Protein AF-A0A9W6L404-F1 (afdb_monomer)

pLDDT: mean 82.06, std 10.69, range [46.53, 94.5]

Radius of gyration: 16.43 Å; Cα contacts (8 Å, |Δi|>4): 70; chains: 1; bounding box: 45×48×27 Å

Sequence (70 aa):
MDGTPVTARTLHSCTACACPRTAADVRGLAWSSHHVDGVVGWLCGPCTRAHLFEIETGQPVRPASLPRSA

Organism: NCBI:txid29401

Solvent-accessible surface area (backbone atoms only — not comparable to full-atom values): 4580 Å² total; per-residue 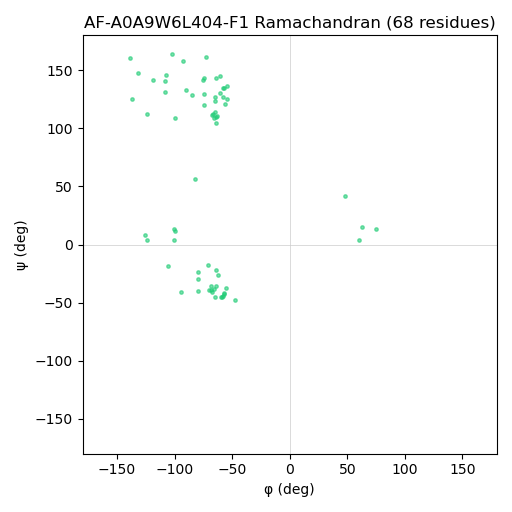(Å²): 133,86,82,73,80,77,76,57,48,68,58,62,37,18,76,86,76,60,49,73,67,49,80,68,51,60,75,76,35,61,90,64,46,47,80,56,98,57,31,35,42,38,49,46,74,71,53,42,64,74,43,39,65,34,73,76,66,76,42,79,85,70,79,80,79,72,81,77,85,128

Secondary structure (DSSP, 8-state):
-------PEEPSB-TTT-PBPPHHHHHHSGGG-EEETTEEE---HHHHHHTHHHHHHS---PPP------

Mean predicted aligned error: 8.52 Å

Structure (mmCIF, N/CA/C/O backbone):
data_AF-A0A9W6L404-F1
#
_entry.id   AF-A0A9W6L404-F1
#
loop_
_atom_site.group_PDB
_atom_site.id
_atom_site.type_symbol
_atom_site.label_atom_id
_atom_site.label_alt_id
_atom_site.label_comp_id
_atom_site.label_asym_id
_atom_site.label_entity_id
_atom_site.label_seq_id
_atom_site.pdbx_PDB_ins_code
_atom_site.Cartn_x
_atom_site.Cartn_y
_atom_site.Cartn_z
_atom_site.occupancy
_atom_site.B_iso_or_equiv
_atom_site.auth_seq_id
_atom_site.auth_comp_id
_atom_site.auth_asym_id
_atom_site.auth_atom_id
_atom_site.pdbx_PDB_model_num
ATOM 1 N N . MET A 1 1 ? 8.595 -29.615 11.146 1.00 46.53 1 MET A N 1
ATOM 2 C CA . MET A 1 1 ? 7.897 -28.431 10.608 1.00 46.53 1 MET A CA 1
ATOM 3 C C . MET A 1 1 ? 8.891 -27.737 9.697 1.00 46.53 1 MET A C 1
ATOM 5 O O . MET A 1 1 ? 9.726 -26.990 10.188 1.00 46.53 1 MET A O 1
ATOM 9 N N . ASP A 1 2 ? 8.901 -28.113 8.419 1.00 51.47 2 ASP A N 1
ATOM 10 C CA . ASP A 1 2 ? 9.842 -27.590 7.425 1.00 51.47 2 ASP A CA 1
ATOM 11 C C . ASP A 1 2 ? 9.565 -26.109 7.154 1.00 51.47 2 ASP A C 1
ATOM 13 O O . ASP A 1 2 ? 8.524 -25.736 6.620 1.00 51.47 2 ASP A O 1
ATOM 17 N N . GLY A 1 3 ? 10.499 -25.255 7.572 1.00 58.00 3 GLY A N 1
ATOM 18 C CA . GLY A 1 3 ? 10.465 -23.807 7.384 1.00 58.00 3 GLY A CA 1
ATOM 19 C C . GLY A 1 3 ? 10.957 -23.390 6.001 1.00 58.00 3 GLY A C 1
ATOM 20 O O . GLY A 1 3 ? 11.908 -22.616 5.900 1.00 58.00 3 GLY A O 1
ATOM 21 N N . THR A 1 4 ? 10.357 -23.908 4.927 1.00 60.91 4 THR A N 1
ATOM 22 C CA . THR A 1 4 ? 10.650 -23.403 3.580 1.00 60.91 4 THR A CA 1
ATOM 23 C C . THR A 1 4 ? 10.168 -21.950 3.490 1.00 60.91 4 THR A C 1
ATOM 25 O O . THR A 1 4 ? 8.988 -21.696 3.742 1.00 60.91 4 THR A O 1
ATOM 28 N N . PRO A 1 5 ? 11.030 -20.974 3.150 1.00 60.00 5 PRO A N 1
ATOM 29 C CA . PRO A 1 5 ? 10.593 -19.595 3.004 1.00 60.00 5 PRO A CA 1
ATOM 30 C C . PRO A 1 5 ? 9.634 -19.510 1.816 1.00 60.00 5 PRO A C 1
ATOM 32 O O . PRO A 1 5 ? 10.042 -19.631 0.659 1.00 60.00 5 PRO A O 1
ATOM 35 N N . VAL A 1 6 ? 8.347 -19.298 2.093 1.00 63.19 6 VAL A N 1
ATOM 36 C CA . VAL A 1 6 ? 7.390 -18.910 1.057 1.00 63.19 6 VAL A CA 1
ATOM 37 C C . VAL A 1 6 ? 7.828 -17.545 0.543 1.00 63.19 6 VAL A C 1
ATOM 39 O O . VAL A 1 6 ? 7.736 -16.532 1.234 1.00 63.19 6 VAL A O 1
ATOM 42 N N . THR A 1 7 ? 8.421 -17.520 -0.649 1.00 69.50 7 THR A N 1
ATOM 43 C CA . THR A 1 7 ? 8.830 -16.257 -1.261 1.00 69.50 7 THR A CA 1
ATOM 44 C C . THR A 1 7 ? 7.555 -15.491 -1.572 1.00 69.50 7 THR A C 1
ATOM 46 O O . THR A 1 7 ? 6.753 -15.937 -2.393 1.00 69.50 7 THR A O 1
ATOM 49 N N . ALA A 1 8 ? 7.333 -14.377 -0.877 1.00 73.75 8 ALA A N 1
ATOM 50 C CA . ALA A 1 8 ? 6.096 -13.639 -1.033 1.00 73.75 8 ALA A CA 1
ATOM 51 C C . ALA A 1 8 ? 5.992 -13.081 -2.463 1.00 73.75 8 ALA A C 1
ATOM 53 O O . ALA A 1 8 ? 6.901 -12.408 -2.961 1.00 73.75 8 ALA A O 1
ATOM 54 N N . ARG A 1 9 ? 4.880 -13.362 -3.145 1.00 86.12 9 ARG A N 1
ATOM 55 C CA . ARG A 1 9 ? 4.624 -12.860 -4.495 1.00 86.12 9 ARG A CA 1
ATOM 56 C C . ARG A 1 9 ? 4.262 -11.384 -4.407 1.00 86.12 9 ARG A C 1
ATOM 58 O O . ARG A 1 9 ? 3.261 -11.025 -3.802 1.00 86.12 9 ARG A O 1
ATOM 65 N N . THR A 1 10 ? 5.036 -10.517 -5.047 1.00 85.25 10 THR A N 1
ATOM 66 C CA . THR A 1 10 ? 4.739 -9.079 -5.069 1.00 85.25 10 THR A CA 1
ATOM 67 C C . THR A 1 10 ? 3.863 -8.723 -6.266 1.00 85.25 10 THR A C 1
ATOM 69 O O . THR A 1 10 ? 4.145 -9.133 -7.391 1.00 85.25 10 THR A O 1
ATOM 72 N N . LEU A 1 11 ? 2.808 -7.939 -6.047 1.00 88.44 11 LEU A N 1
ATOM 73 C CA . LEU A 1 11 ? 2.000 -7.385 -7.131 1.00 88.44 11 LEU A CA 1
ATOM 74 C C . LEU A 1 11 ? 2.743 -6.229 -7.819 1.00 88.44 11 LEU A C 1
ATOM 76 O O . LEU A 1 11 ? 3.385 -5.401 -7.171 1.00 88.44 11 LEU A O 1
ATOM 80 N N . HIS A 1 12 ? 2.624 -6.148 -9.146 1.00 89.00 12 HIS A N 1
ATOM 81 C CA . HIS A 1 12 ? 3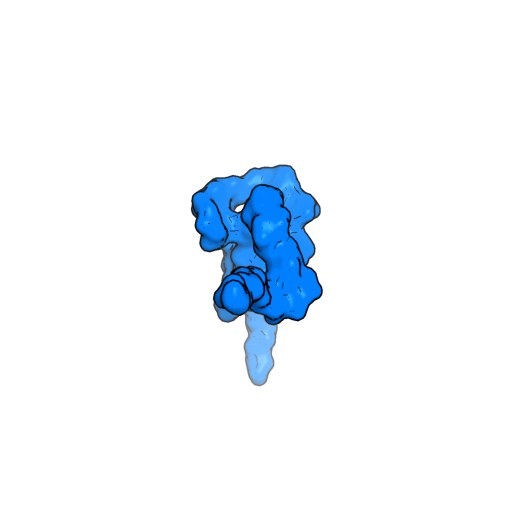.271 -5.114 -9.969 1.00 89.00 12 HIS A CA 1
ATOM 82 C C . HIS A 1 12 ? 2.329 -3.966 -10.368 1.00 89.00 12 HIS A C 1
ATOM 84 O O . HIS A 1 12 ? 2.748 -3.047 -11.066 1.00 89.00 12 HIS A O 1
ATOM 90 N N . SER A 1 13 ? 1.085 -3.987 -9.880 1.00 91.19 13 SER A N 1
ATOM 91 C CA . SER A 1 13 ? 0.055 -2.971 -10.139 1.00 91.19 13 SER A CA 1
ATOM 92 C C . SER A 1 13 ? -0.621 -2.531 -8.840 1.00 91.19 13 SER A C 1
ATOM 94 O O . SER A 1 13 ? -0.739 -3.335 -7.913 1.00 91.19 13 SER A O 1
ATOM 96 N N . CYS A 1 14 ? -1.038 -1.264 -8.770 1.00 91.00 14 CYS A N 1
ATOM 97 C CA . CYS A 1 14 ? -1.683 -0.692 -7.595 1.00 91.00 14 CYS A CA 1
ATOM 98 C C . CYS A 1 14 ? -2.969 -1.464 -7.316 1.00 91.00 14 CYS A C 1
ATOM 100 O O . CYS A 1 14 ? -3.791 -1.651 -8.210 1.00 91.00 14 CYS A O 1
ATOM 102 N N . THR A 1 15 ? -3.164 -1.883 -6.074 1.00 91.25 15 THR A N 1
ATOM 103 C CA . THR A 1 15 ? -4.324 -2.704 -5.696 1.00 91.25 15 THR A CA 1
ATOM 104 C C . THR A 1 15 ? -5.649 -1.939 -5.696 1.00 91.25 15 THR A C 1
ATOM 106 O O . THR A 1 15 ? -6.697 -2.564 -5.789 1.00 91.25 15 THR A O 1
ATOM 109 N N . ALA A 1 16 ? -5.611 -0.602 -5.675 1.00 91.31 16 ALA A N 1
ATOM 110 C CA . ALA A 1 16 ? -6.804 0.242 -5.749 1.00 91.31 16 ALA A CA 1
ATOM 111 C C . ALA A 1 16 ? -7.144 0.711 -7.176 1.00 91.31 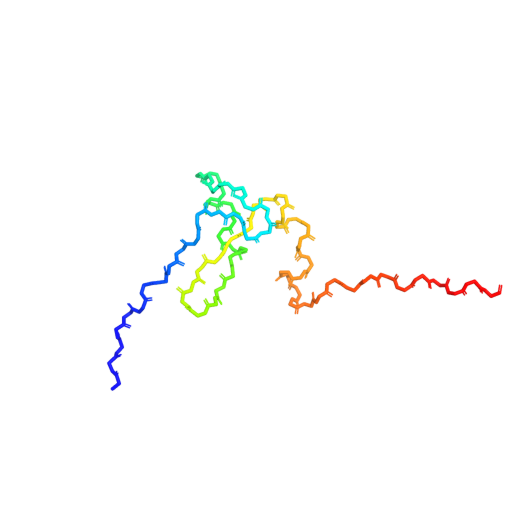16 ALA A C 1
ATOM 113 O O . ALA A 1 16 ? -8.311 0.748 -7.547 1.00 91.31 16 ALA A O 1
ATOM 114 N N . CYS A 1 17 ? -6.145 1.084 -7.985 1.00 93.75 17 CYS A N 1
ATOM 115 C CA . CYS A 1 17 ? -6.377 1.712 -9.296 1.00 93.75 17 CYS A CA 1
ATOM 116 C C . CYS A 1 17 ? -5.729 0.987 -10.484 1.00 93.75 17 CYS A C 1
ATOM 118 O O . CYS A 1 17 ? -5.768 1.498 -11.600 1.00 93.75 17 CYS A O 1
ATOM 120 N N . ALA A 1 18 ? -5.093 -0.167 -10.256 1.00 94.50 18 ALA A N 1
ATOM 121 C CA . ALA A 1 18 ? -4.386 -0.981 -11.252 1.00 94.50 18 ALA A CA 1
ATOM 122 C C . ALA A 1 18 ? -3.211 -0.301 -11.988 1.00 94.50 18 ALA A C 1
ATOM 124 O O . ALA A 1 18 ? -2.584 -0.929 -12.844 1.00 94.50 18 ALA A O 1
ATOM 125 N N . CYS A 1 19 ? -2.852 0.939 -11.633 1.00 91.12 19 CYS A N 1
ATOM 126 C CA . CYS A 1 19 ? -1.720 1.647 -12.231 1.00 91.12 19 CYS A CA 1
ATOM 127 C C . CYS A 1 19 ? -0.411 0.841 -12.068 1.00 91.12 19 CYS A C 1
ATOM 129 O O . CYS A 1 19 ? -0.163 0.335 -10.966 1.00 91.12 19 CYS A O 1
ATOM 131 N N . PRO A 1 20 ? 0.423 0.698 -13.118 1.00 91.00 20 PRO A N 1
ATOM 132 C CA . PRO A 1 20 ? 1.690 -0.027 -13.036 1.00 91.00 20 PRO A CA 1
ATOM 133 C C . PRO A 1 20 ? 2.659 0.573 -12.015 1.00 91.00 20 PRO A C 1
ATOM 135 O O . PRO A 1 20 ? 2.746 1.790 -11.856 1.00 91.00 20 PRO A O 1
ATOM 138 N N . ARG A 1 21 ? 3.428 -0.289 -11.345 1.00 86.62 21 ARG A N 1
ATOM 139 C CA . ARG A 1 21 ? 4.435 0.119 -10.359 1.00 86.62 21 ARG A CA 1
ATOM 140 C C . ARG A 1 21 ? 5.655 0.707 -11.050 1.00 86.62 21 ARG A C 1
ATOM 142 O O . ARG A 1 21 ? 6.238 0.063 -11.920 1.00 86.62 21 ARG A O 1
ATOM 149 N N . THR A 1 22 ? 6.097 1.881 -10.613 1.00 86.12 22 THR A N 1
ATOM 150 C CA . THR A 1 22 ? 7.329 2.511 -11.106 1.00 86.12 22 THR A CA 1
ATOM 151 C C . THR A 1 22 ? 8.487 2.340 -10.120 1.00 86.12 22 THR A C 1
ATOM 153 O O . THR A 1 22 ? 8.297 2.046 -8.938 1.00 86.12 22 THR A O 1
ATOM 156 N N . ALA A 1 23 ? 9.721 2.573 -10.577 1.00 83.94 23 ALA A N 1
ATOM 157 C CA . ALA A 1 23 ? 10.897 2.565 -9.701 1.00 83.94 23 ALA A CA 1
ATOM 158 C C . ALA A 1 23 ? 10.846 3.655 -8.609 1.00 83.94 23 ALA A C 1
ATOM 160 O O . ALA A 1 23 ? 11.441 3.486 -7.543 1.00 83.94 23 ALA A O 1
ATOM 161 N N . ALA A 1 24 ? 10.130 4.759 -8.852 1.00 79.94 24 ALA A N 1
ATOM 162 C CA . ALA A 1 24 ? 9.908 5.798 -7.849 1.00 79.94 24 ALA A CA 1
ATOM 163 C C . ALA A 1 24 ? 9.012 5.288 -6.705 1.00 79.94 24 ALA A C 1
ATOM 165 O O . ALA A 1 24 ? 9.330 5.504 -5.534 1.00 79.94 24 ALA A O 1
ATOM 166 N N . ASP A 1 25 ? 7.965 4.522 -7.031 1.00 78.12 25 ASP A N 1
ATOM 167 C CA . ASP A 1 25 ? 7.051 3.923 -6.049 1.00 78.12 25 ASP A CA 1
ATOM 168 C C . ASP A 1 25 ? 7.756 2.901 -5.146 1.00 78.12 25 ASP A C 1
ATOM 170 O O . ASP A 1 25 ? 7.458 2.802 -3.957 1.00 78.12 25 ASP A O 1
ATOM 174 N N . VAL A 1 26 ? 8.721 2.140 -5.684 1.00 75.62 26 VAL A N 1
ATOM 175 C CA . VAL A 1 26 ? 9.444 1.095 -4.933 1.00 75.62 26 VAL A CA 1
ATOM 176 C C . VAL A 1 26 ? 10.146 1.661 -3.699 1.00 75.62 26 VAL A C 1
ATOM 178 O O . VAL A 1 26 ? 10.048 1.067 -2.628 1.00 75.62 26 VAL A O 1
ATOM 181 N N . ARG A 1 27 ? 10.826 2.805 -3.833 1.00 72.56 27 ARG A N 1
ATOM 182 C CA . ARG A 1 27 ? 11.548 3.428 -2.714 1.00 72.56 27 ARG A CA 1
ATOM 183 C C . ARG A 1 27 ? 10.621 4.196 -1.779 1.00 72.56 27 ARG A C 1
ATOM 185 O O . ARG A 1 27 ? 10.810 4.142 -0.570 1.00 72.56 27 ARG A O 1
ATOM 192 N N . GLY A 1 28 ? 9.638 4.907 -2.331 1.00 72.88 28 GLY A N 1
ATOM 193 C CA . GLY A 1 28 ? 8.794 5.815 -1.553 1.00 72.88 28 GLY A CA 1
ATOM 194 C C . GLY A 1 28 ? 7.673 5.141 -0.760 1.00 72.88 28 GLY A C 1
ATOM 195 O O . GLY A 1 28 ? 7.202 5.721 0.214 1.00 72.88 28 GLY A O 1
ATOM 196 N N . LEU A 1 29 ? 7.231 3.942 -1.164 1.00 73.62 29 LEU A N 1
ATOM 197 C CA . LEU A 1 29 ? 5.958 3.365 -0.702 1.00 73.62 29 LEU A CA 1
ATOM 198 C C . LEU A 1 29 ? 6.087 1.965 -0.089 1.00 73.62 29 LEU A C 1
ATOM 200 O O . LEU A 1 29 ? 5.069 1.342 0.215 1.00 73.62 29 LEU A O 1
ATOM 204 N N . ALA A 1 30 ? 7.311 1.469 0.136 1.00 74.44 30 ALA A N 1
ATOM 205 C CA . ALA A 1 30 ? 7.540 0.163 0.765 1.00 74.44 30 ALA A CA 1
ATOM 206 C C . ALA A 1 30 ? 6.846 0.032 2.137 1.00 74.44 30 ALA A C 1
ATOM 208 O O . ALA A 1 30 ? 6.271 -1.014 2.438 1.00 74.44 30 ALA A O 1
ATOM 209 N N . TRP A 1 31 ? 6.831 1.117 2.919 1.00 81.19 31 TRP A N 1
ATOM 210 C CA . TRP A 1 31 ? 6.178 1.196 4.231 1.00 81.19 31 TRP A CA 1
ATOM 211 C C . TRP A 1 31 ? 4.649 1.031 4.176 1.00 81.19 31 TRP A C 1
ATOM 213 O O . TRP A 1 31 ? 4.050 0.649 5.171 1.00 81.19 31 TRP A O 1
ATOM 223 N N . SER A 1 32 ? 4.023 1.289 3.022 1.00 79.81 32 SER A N 1
ATOM 224 C CA . SER A 1 32 ? 2.564 1.230 2.822 1.00 79.81 32 SER A CA 1
ATOM 225 C C . SER A 1 32 ? 2.085 -0.061 2.138 1.00 79.81 32 SER A C 1
ATOM 227 O O . SER A 1 32 ? 0.964 -0.130 1.635 1.00 79.81 32 SER A O 1
ATOM 229 N N . SER A 1 33 ? 2.949 -1.079 2.057 1.00 86.12 33 SER A N 1
ATOM 230 C CA . SER A 1 33 ? 2.588 -2.379 1.482 1.00 86.12 33 SER A CA 1
ATOM 231 C C . SER A 1 33 ? 1.707 -3.192 2.434 1.00 86.12 33 SER A C 1
ATOM 233 O O . SER A 1 33 ? 1.919 -3.176 3.643 1.00 86.12 33 SER A O 1
ATOM 235 N N . HIS A 1 34 ? 0.737 -3.933 1.891 1.00 85.75 34 HIS A N 1
ATOM 236 C CA . HIS A 1 34 ? -0.064 -4.886 2.666 1.00 85.75 34 HIS A CA 1
ATOM 237 C C . HIS A 1 34 ? 0.334 -6.320 2.322 1.00 85.75 34 HIS A C 1
ATOM 239 O O . HIS A 1 34 ? 0.715 -6.617 1.189 1.00 85.75 34 HIS A O 1
ATOM 245 N N . HIS A 1 35 ? 0.276 -7.199 3.318 1.00 88.88 35 HIS A N 1
ATOM 246 C CA . HIS A 1 35 ? 0.777 -8.568 3.235 1.00 88.88 3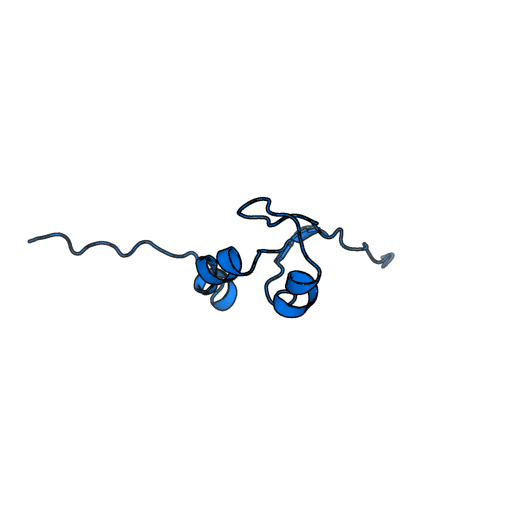5 HIS A CA 1
ATOM 247 C C . HIS A 1 35 ? -0.374 -9.506 3.590 1.00 88.88 35 HIS A C 1
ATOM 249 O O . HIS A 1 35 ? -0.843 -9.492 4.725 1.00 88.88 35 HIS A O 1
ATOM 255 N N . VAL A 1 36 ? -0.856 -10.280 2.618 1.00 83.88 36 VAL A N 1
ATOM 256 C CA . VAL A 1 36 ? -1.979 -11.217 2.796 1.00 83.88 36 VAL A CA 1
ATOM 257 C C . VAL A 1 36 ? -1.638 -12.523 2.091 1.00 83.88 36 VAL A C 1
ATOM 259 O O . VAL A 1 36 ? -1.288 -12.497 0.916 1.00 83.88 36 VAL A O 1
ATOM 262 N N . ASP A 1 37 ? -1.700 -13.649 2.804 1.00 87.31 37 ASP A N 1
ATOM 263 C CA . ASP A 1 37 ? -1.513 -15.007 2.263 1.00 87.31 37 ASP A CA 1
ATOM 264 C C . ASP A 1 37 ? -0.275 -15.177 1.359 1.00 87.31 37 ASP A C 1
ATOM 266 O O . ASP A 1 37 ? -0.314 -15.803 0.300 1.00 87.31 37 ASP A O 1
ATOM 270 N N . GLY A 1 38 ? 0.853 -14.581 1.759 1.00 85.94 38 GLY A N 1
ATOM 271 C CA . GLY A 1 38 ? 2.100 -14.639 0.989 1.00 85.94 38 GLY A CA 1
ATOM 272 C C . GLY A 1 38 ? 2.111 -13.755 -0.263 1.00 85.94 38 GLY A C 1
ATOM 273 O O . GLY A 1 38 ? 3.002 -13.892 -1.100 1.00 85.94 38 GLY A O 1
ATOM 274 N N . VAL A 1 39 ? 1.160 -12.833 -0.406 1.00 88.44 39 VAL A N 1
ATOM 275 C CA . VAL A 1 39 ? 1.133 -11.803 -1.446 1.00 88.44 39 VAL A CA 1
ATOM 276 C C . VAL A 1 39 ? 1.438 -10.442 -0.830 1.00 88.44 39 VAL A C 1
ATOM 278 O O . VAL A 1 39 ? 0.831 -10.043 0.163 1.00 88.44 39 VAL A O 1
ATOM 281 N N . VAL A 1 40 ? 2.365 -9.711 -1.448 1.00 89.38 40 VAL A N 1
ATOM 282 C CA . VAL A 1 40 ? 2.669 -8.317 -1.107 1.00 89.38 40 VAL A CA 1
ATOM 283 C C . VAL A 1 40 ? 1.971 -7.406 -2.108 1.00 89.38 40 VAL A C 1
ATOM 285 O O . VAL A 1 40 ? 2.357 -7.324 -3.279 1.00 89.38 40 VAL A O 1
ATOM 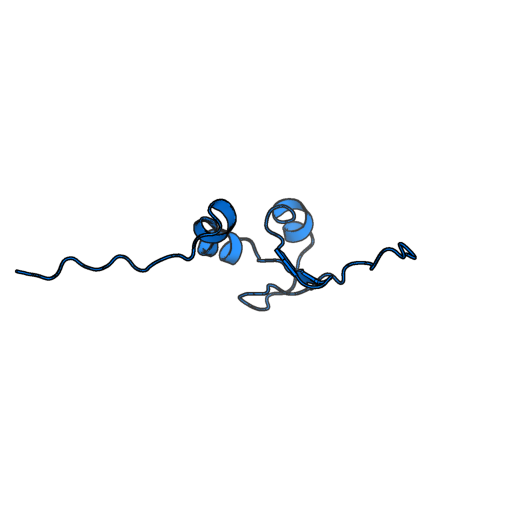288 N N . GLY A 1 41 ? 0.937 -6.713 -1.645 1.00 89.56 41 GLY A N 1
ATOM 289 C CA . GLY A 1 41 ? 0.242 -5.671 -2.387 1.00 89.56 41 GLY A CA 1
ATOM 290 C C . GLY A 1 41 ? 0.815 -4.285 -2.108 1.00 89.56 41 GLY A C 1
ATOM 291 O O . GLY A 1 41 ? 1.459 -4.040 -1.088 1.00 89.56 41 GLY A O 1
ATOM 292 N N . TRP A 1 42 ? 0.585 -3.357 -3.034 1.00 88.69 42 TRP A N 1
ATOM 293 C CA . TRP A 1 42 ? 1.012 -1.964 -2.898 1.00 88.69 42 TRP A CA 1
ATOM 294 C C . TRP A 1 42 ? -0.077 -1.002 -3.382 1.00 88.69 42 TRP A C 1
ATOM 296 O O . TRP A 1 42 ? -0.978 -1.378 -4.144 1.00 88.69 42 TRP A O 1
ATOM 306 N N . LEU A 1 43 ? 0.032 0.247 -2.934 1.00 89.88 43 LEU A N 1
ATOM 307 C CA . LEU A 1 43 ? -0.756 1.391 -3.383 1.00 89.88 43 LEU A CA 1
ATOM 308 C C . LEU A 1 43 ? 0.189 2.438 -3.975 1.00 89.88 43 LEU A C 1
ATOM 310 O O . LEU A 1 43 ? 1.293 2.620 -3.469 1.00 89.88 43 LEU A O 1
ATOM 314 N N . CYS A 1 44 ? -0.222 3.107 -5.053 1.00 90.19 44 CYS A N 1
ATOM 315 C CA . CYS A 1 44 ? 0.525 4.243 -5.599 1.00 90.19 44 CYS A CA 1
ATOM 316 C C . CYS A 1 44 ? 0.390 5.472 -4.699 1.00 90.19 44 CYS A C 1
ATOM 318 O O . CYS A 1 44 ? -0.558 5.559 -3.925 1.00 90.19 44 CYS A O 1
ATOM 320 N N . GLY A 1 45 ? 1.287 6.454 -4.840 1.00 88.56 45 GLY A N 1
ATOM 321 C CA . GLY A 1 45 ? 1.309 7.647 -3.981 1.00 88.56 45 GLY A CA 1
ATOM 322 C C . GLY A 1 45 ? -0.061 8.325 -3.785 1.00 88.56 45 GLY A C 1
ATOM 323 O O . GLY A 1 45 ? -0.441 8.576 -2.640 1.00 88.56 45 GLY A O 1
ATOM 324 N N . PRO A 1 46 ? -0.850 8.569 -4.853 1.00 90.94 46 PRO A N 1
ATOM 325 C CA . PRO A 1 46 ? -2.209 9.098 -4.727 1.00 90.94 46 PRO A CA 1
ATOM 326 C C . PRO A 1 46 ? -3.150 8.209 -3.901 1.00 90.94 46 PRO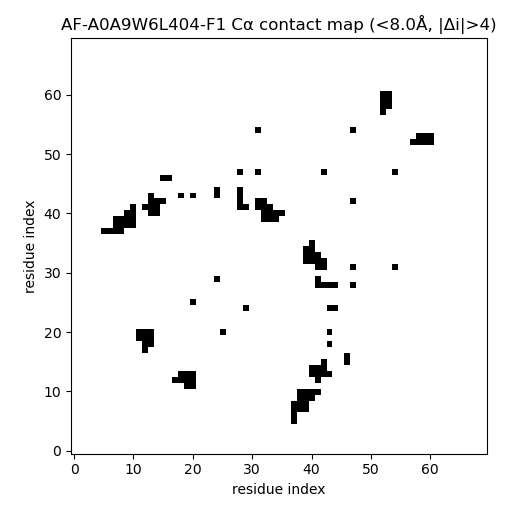 A C 1
ATOM 328 O O . PRO A 1 46 ? -3.855 8.713 -3.029 1.00 90.94 46 PRO A O 1
ATOM 331 N N . CYS A 1 47 ? -3.144 6.894 -4.134 1.00 91.56 47 CYS A N 1
ATOM 332 C CA . CYS A 1 47 ? -3.979 5.953 -3.388 1.00 91.56 47 CYS A CA 1
ATOM 333 C C . CYS A 1 47 ? -3.506 5.798 -1.936 1.00 91.56 47 CYS A C 1
ATOM 335 O O . CYS A 1 47 ? -4.337 5.791 -1.038 1.00 91.56 47 CYS A O 1
ATOM 337 N N . THR A 1 48 ? -2.196 5.765 -1.674 1.00 91.00 48 THR A N 1
ATOM 338 C CA . THR A 1 48 ? -1.648 5.788 -0.309 1.00 91.00 48 THR A CA 1
ATOM 339 C C . THR A 1 48 ? -2.130 7.025 0.442 1.00 91.00 48 THR A C 1
ATOM 341 O O . THR A 1 48 ? -2.549 6.916 1.587 1.00 91.00 48 THR A O 1
ATOM 344 N N . ARG A 1 49 ? -2.146 8.200 -0.203 1.00 91.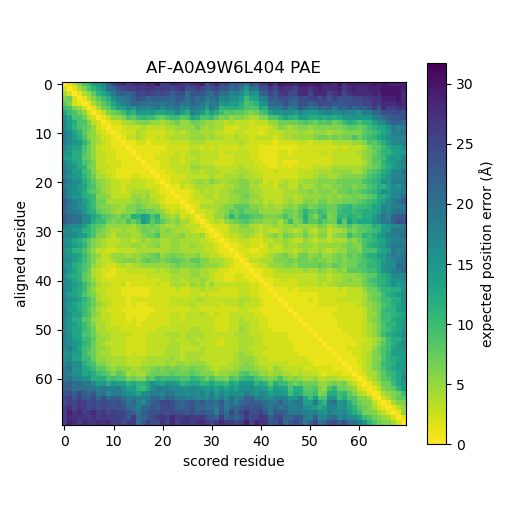44 49 ARG A N 1
ATOM 345 C CA . ARG A 1 49 ? -2.666 9.431 0.409 1.00 91.44 49 ARG A CA 1
ATOM 346 C C . ARG A 1 49 ? -4.174 9.366 0.672 1.00 91.44 49 ARG A C 1
ATOM 348 O O . ARG A 1 49 ? -4.618 9.870 1.697 1.00 91.44 49 ARG A O 1
ATOM 355 N N . ALA A 1 50 ? -4.949 8.756 -0.226 1.00 91.56 50 ALA A N 1
ATOM 356 C CA . ALA A 1 50 ? -6.394 8.586 -0.057 1.00 91.56 50 ALA A CA 1
ATOM 357 C C . ALA A 1 50 ? -6.749 7.613 1.084 1.00 91.56 50 ALA A C 1
ATOM 359 O O . ALA A 1 50 ? -7.714 7.847 1.804 1.00 91.56 50 ALA A O 1
ATOM 360 N N . HIS A 1 51 ? -5.943 6.567 1.271 1.00 90.06 51 HIS A N 1
ATOM 361 C CA . HIS A 1 51 ? -6.139 5.529 2.287 1.00 90.06 51 HIS A CA 1
ATOM 362 C C . HIS A 1 51 ? -5.274 5.730 3.545 1.00 90.06 51 HIS A C 1
ATOM 364 O O . HIS A 1 51 ? -5.194 4.834 4.382 1.00 90.06 51 HIS A O 1
ATOM 370 N N . LEU A 1 52 ? -4.626 6.892 3.711 1.00 91.06 52 LEU A N 1
ATOM 371 C CA . LEU A 1 52 ? -3.617 7.110 4.757 1.00 91.06 52 LEU A CA 1
ATOM 372 C C . LEU A 1 52 ? -4.159 6.845 6.166 1.00 91.06 52 LEU A C 1
ATOM 374 O O . LEU A 1 52 ? -3.499 6.185 6.959 1.00 91.06 52 LEU A O 1
ATOM 378 N N . PHE A 1 53 ? -5.385 7.293 6.449 1.00 90.62 53 PHE A N 1
ATOM 379 C CA . PHE A 1 53 ? -6.038 7.044 7.735 1.00 90.62 53 PHE A CA 1
ATOM 380 C C . PHE A 1 53 ? -6.169 5.545 8.027 1.00 90.62 53 PHE A C 1
ATOM 382 O O . PHE A 1 53 ? -5.855 5.099 9.125 1.00 90.62 53 PHE A O 1
A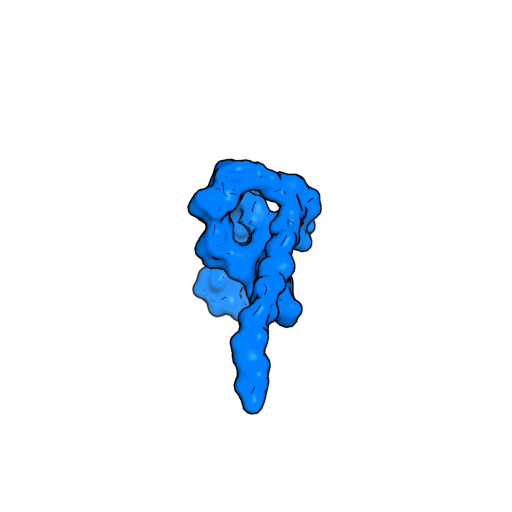TOM 389 N N . GLU A 1 54 ? -6.603 4.758 7.045 1.00 91.12 54 GLU A N 1
ATOM 390 C CA . GLU A 1 54 ? -6.813 3.317 7.211 1.00 91.12 54 GLU A CA 1
ATOM 391 C C . GLU A 1 54 ? -5.482 2.590 7.404 1.00 91.12 54 GLU A C 1
ATOM 393 O O . GLU A 1 54 ? -5.381 1.705 8.251 1.00 91.12 54 GLU A O 1
ATOM 398 N N . ILE A 1 55 ? -4.448 3.016 6.673 1.00 88.75 55 ILE A N 1
ATOM 399 C CA . ILE A 1 55 ? -3.085 2.483 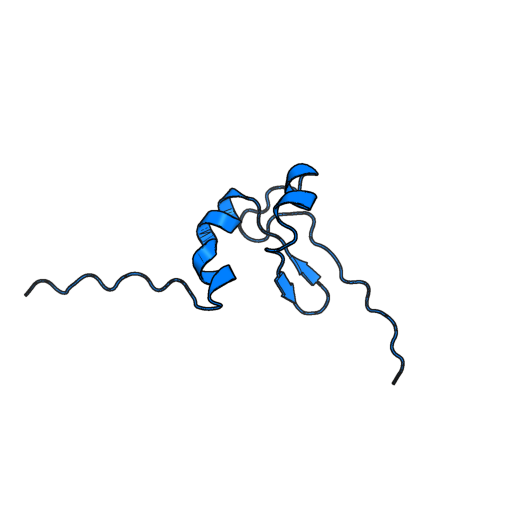6.778 1.00 88.75 55 ILE A CA 1
ATOM 400 C C . ILE A 1 55 ? -2.481 2.777 8.159 1.00 88.75 55 ILE A C 1
ATOM 402 O O . ILE A 1 55 ? -1.890 1.886 8.763 1.00 88.75 55 ILE A O 1
ATOM 406 N N . GLU A 1 56 ? -2.620 4.003 8.669 1.00 89.50 56 GLU A N 1
ATOM 407 C CA . GLU A 1 56 ? -1.997 4.418 9.935 1.00 89.50 56 GLU A CA 1
ATOM 408 C C . GLU A 1 56 ? -2.766 3.952 11.178 1.00 89.50 56 GLU A C 1
ATOM 410 O O . GLU A 1 56 ? -2.163 3.732 12.227 1.00 89.50 56 GLU A O 1
ATOM 415 N N . THR A 1 57 ? -4.089 3.798 11.085 1.00 91.25 57 THR A N 1
ATOM 416 C CA . THR A 1 57 ? -4.938 3.472 12.246 1.00 91.25 57 THR A CA 1
ATOM 417 C C . THR A 1 57 ? -5.431 2.029 12.263 1.00 91.25 57 THR A C 1
ATOM 419 O O . THR A 1 57 ? -5.902 1.555 13.298 1.00 91.25 57 THR A O 1
ATOM 422 N N . GLY A 1 58 ? -5.389 1.332 11.123 1.00 88.88 58 GLY A N 1
ATOM 423 C CA . GLY A 1 58 ? -6.053 0.040 10.952 1.00 88.88 58 GLY A CA 1
ATOM 424 C C . GLY A 1 58 ? -7.580 0.117 11.088 1.00 88.88 58 GLY A C 1
ATOM 425 O O . GLY A 1 58 ? -8.226 -0.907 11.303 1.00 88.88 58 GLY A O 1
ATOM 426 N N . GLN A 1 59 ? -8.168 1.317 11.027 1.00 88.75 59 GLN A N 1
ATOM 427 C CA . GLN A 1 59 ? -9.609 1.538 11.112 1.00 88.75 59 GLN A CA 1
ATOM 428 C C . GLN A 1 59 ? -10.156 1.950 9.745 1.00 88.75 59 GLN A C 1
ATOM 430 O O . GLN A 1 59 ? -9.527 2.756 9.060 1.00 88.75 59 GLN A O 1
ATOM 435 N N . PRO A 1 60 ? -11.342 1.459 9.349 1.00 86.38 60 PRO A N 1
ATOM 436 C CA . PRO A 1 60 ? -11.969 1.916 8.120 1.00 86.38 60 PRO A CA 1
ATOM 437 C C . PRO A 1 60 ? -12.310 3.404 8.227 1.00 86.38 60 PRO A C 1
ATOM 439 O O . PRO A 1 60 ? -12.768 3.873 9.279 1.00 86.38 60 PRO A O 1
ATOM 442 N N . VAL A 1 61 ? -12.162 4.145 7.126 1.00 83.69 61 VAL A N 1
ATOM 443 C CA . VAL A 1 61 ? -12.723 5.496 7.043 1.00 83.69 61 VAL A CA 1
ATOM 444 C C . VAL A 1 61 ? -14.241 5.375 7.150 1.00 83.69 61 VAL A C 1
ATOM 446 O O . VAL A 1 61 ? -14.919 4.867 6.257 1.00 83.69 61 VAL A O 1
ATOM 449 N N . ARG A 1 62 ? -14.802 5.845 8.268 1.00 77.69 62 ARG A N 1
ATOM 450 C CA . ARG A 1 62 ? -16.252 5.974 8.415 1.00 77.69 62 ARG A CA 1
ATOM 451 C C . ARG A 1 62 ? -16.674 7.310 7.809 1.00 77.69 62 ARG A C 1
ATOM 453 O O . ARG A 1 62 ? -16.101 8.335 8.185 1.00 77.69 62 ARG A O 1
ATOM 460 N N . PRO A 1 63 ? -17.676 7.340 6.914 1.00 71.19 63 PRO A N 1
ATOM 461 C CA . PRO A 1 63 ? -18.243 8.607 6.484 1.00 71.19 63 PRO A CA 1
ATOM 462 C C . PRO A 1 63 ? -18.758 9.350 7.717 1.00 71.19 63 PRO A C 1
ATOM 464 O O . PRO A 1 63 ? -19.398 8.752 8.588 1.00 71.19 63 PRO A O 1
ATOM 467 N N . ALA A 1 64 ? -18.459 10.646 7.801 1.00 70.00 64 ALA A N 1
ATOM 468 C CA . ALA A 1 64 ? -19.015 11.484 8.848 1.00 70.00 64 ALA A CA 1
ATOM 469 C C . ALA A 1 64 ? -20.543 11.392 8.768 1.00 70.00 64 ALA A C 1
ATOM 471 O O . ALA A 1 64 ? -21.142 11.694 7.734 1.00 70.00 64 ALA A O 1
ATOM 472 N N . SER A 1 65 ? -21.182 10.946 9.847 1.00 74.62 65 SER A N 1
ATOM 473 C CA . SER A 1 65 ? -22.629 11.054 9.969 1.00 74.62 65 SER A CA 1
ATOM 474 C C . SER A 1 65 ? -22.966 12.540 10.002 1.00 74.62 65 SER A C 1
ATOM 476 O O . SER A 1 65 ? -22.621 13.224 10.967 1.00 74.62 65 SER A O 1
ATOM 478 N N . LEU A 1 66 ? -23.585 13.043 8.930 1.00 72.19 66 LEU A N 1
ATOM 479 C CA . LEU A 1 66 ? -24.081 14.415 8.887 1.00 72.19 66 LEU A CA 1
ATOM 480 C C . LEU A 1 66 ? -25.003 14.639 10.095 1.00 72.19 66 LEU A C 1
ATOM 482 O O . LEU A 1 66 ? -25.818 13.758 10.399 1.00 72.19 66 LEU A O 1
ATOM 486 N N . PRO A 1 67 ? -24.891 15.781 10.797 1.00 72.50 67 PRO A N 1
ATOM 487 C CA . PRO A 1 67 ? -25.832 16.101 11.853 1.00 72.50 67 PRO A CA 1
ATOM 488 C C . PRO A 1 67 ? -27.232 16.120 11.245 1.00 72.50 67 PRO A C 1
ATOM 490 O O . PRO A 1 67 ? -27.487 16.766 10.229 1.00 72.50 67 PRO A O 1
ATOM 493 N N . ARG A 1 68 ? -28.133 15.354 11.854 1.00 73.81 68 ARG A N 1
ATOM 494 C CA . ARG A 1 68 ? -29.538 15.331 11.471 1.00 73.81 68 ARG A CA 1
ATOM 495 C C . ARG A 1 68 ? -30.090 16.728 11.765 1.00 73.81 68 ARG A C 1
ATOM 497 O O . ARG A 1 68 ? -30.073 17.137 12.923 1.00 73.81 68 ARG A O 1
ATOM 504 N N . SER A 1 69 ? -30.488 17.474 10.734 1.00 73.50 69 SER A N 1
ATOM 505 C CA . SER A 1 69 ? -31.141 18.775 10.916 1.00 73.50 69 SER A CA 1
ATOM 506 C C . SER A 1 69 ? -32.351 18.593 11.837 1.00 73.50 69 SER A C 1
ATOM 508 O O . SER A 1 69 ? -33.167 17.700 11.595 1.00 73.50 69 SER A O 1
ATOM 510 N N . ALA A 1 70 ? -32.380 19.373 12.920 1.00 67.69 70 ALA A N 1
ATOM 511 C CA . ALA A 1 70 ? -33.478 19.434 13.882 1.00 67.69 70 ALA A CA 1
ATOM 512 C C . ALA A 1 70 ? -34.650 20.250 13.329 1.00 67.69 70 ALA A C 1
ATOM 514 O O . ALA A 1 70 ? -34.380 21.194 12.549 1.00 67.69 70 ALA A O 1
#

Nearest PDB structures (foldseek):
  4ar0-assembly1_A  TM=3.405E-01  e=4.266E+00  Neisseria meningitidis

Foldseek 3Di:
DDPDPLQQAEDQAAPPPRHGDDPVCVVPWPLQWDADPSYTHTHGPVVCVVCVCCSVPVDDDDPPDDPDDD